Protein AF-A0A3N4HJ89-F1 (afdb_monomer_lite)

Radius of gyration: 19.26 Å; chains: 1; bounding box: 45×34×61 Å

Organism: NCBI:txid1160509

Foldseek 3Di:
DDDPVPDDLVVLLVVLLPDDALVVNAVSCVPDPSSVVSCDPVSCVVSLHDDPVLVVVLVVLAPDPVSVVLVLVVLLVLVCVLCVPVPPDDPCSCVVSCVSSVLSNCCPPDRVSVSVNVVSVVVSVPRPPPDVPPSVPPCVVVVVVPVVVVVVNVVVVVVVVVVVPD

Secondary structure (DSSP, 8-state):
---GGGS-HHHHHHHHHT--SHHHHHHHHHS-HHHHHH--HHHHHHTTPPPHHHHHHHHHHHH-HHHHHHHHHHHHHHHHHH-TTTTS-SSSHHHHHHHHHHHHHHTTSSHHHHHHHHHHHHHHHTS--SS-TTTHHHHTT-TTHHHHHHHHHHHHHHHHHHTT--

Structure (mmCIF, N/CA/C/O backbone):
data_AF-A0A3N4HJ89-F1
#
_entry.id   AF-A0A3N4HJ89-F1
#
loop_
_atom_site.group_PDB
_atom_site.id
_atom_site.type_symbol
_atom_site.label_atom_id
_atom_site.label_alt_id
_atom_site.label_comp_id
_atom_site.label_asym_id
_atom_site.label_entity_id
_atom_site.label_seq_id
_atom_site.pdbx_PDB_ins_code
_atom_site.Cartn_x
_atom_site.Cartn_y
_atom_site.Cartn_z
_atom_site.occupancy
_atom_site.B_iso_or_equiv
_atom_site.auth_seq_id
_atom_site.auth_comp_id
_atom_site.auth_asym_id
_atom_site.auth_atom_id
_atom_site.pdbx_PDB_model_num
ATOM 1 N N . MET A 1 1 ? -14.353 -5.146 32.373 1.00 63.94 1 MET A N 1
ATOM 2 C CA . MET A 1 1 ? -13.067 -4.557 31.949 1.00 63.94 1 MET A CA 1
ATOM 3 C C . MET A 1 1 ? -13.326 -3.941 30.585 1.00 63.94 1 MET A C 1
ATOM 5 O O . MET A 1 1 ? -13.822 -4.684 29.746 1.00 63.94 1 MET A O 1
ATOM 9 N N . PRO A 1 2 ? -13.126 -2.628 30.392 1.00 70.44 2 PRO A N 1
ATOM 10 C CA . PRO A 1 2 ? -13.495 -1.972 29.143 1.00 70.44 2 PRO A CA 1
ATOM 11 C C . PRO A 1 2 ? -12.682 -2.574 28.000 1.00 70.44 2 PRO A C 1
ATOM 13 O O . PRO A 1 2 ? -11.455 -2.672 28.081 1.00 70.44 2 PRO A O 1
ATOM 16 N N . THR A 1 3 ? -13.374 -3.037 26.966 1.00 80.12 3 THR A N 1
ATOM 17 C CA . THR A 1 3 ? -12.739 -3.612 25.778 1.00 80.12 3 THR A CA 1
ATOM 18 C C . THR A 1 3 ? -12.739 -2.593 24.648 1.00 80.12 3 THR A C 1
ATOM 20 O O . THR A 1 3 ? -13.607 -1.726 24.581 1.00 80.12 3 THR A O 1
ATOM 23 N N . PHE A 1 4 ? -11.797 -2.715 23.707 1.00 80.81 4 PHE A N 1
ATOM 24 C CA . PHE A 1 4 ? -11.779 -1.878 22.499 1.00 80.81 4 PHE A CA 1
ATOM 25 C C . PHE A 1 4 ? -13.113 -1.921 21.737 1.00 80.81 4 PHE A C 1
ATOM 27 O O . PHE A 1 4 ? -13.453 -0.946 21.076 1.00 80.81 4 PHE A O 1
ATOM 34 N N . ALA A 1 5 ? -13.883 -3.011 21.876 1.00 82.44 5 ALA A N 1
ATOM 35 C CA . ALA A 1 5 ? -15.213 -3.190 21.298 1.00 82.44 5 ALA A CA 1
ATOM 36 C C . ALA A 1 5 ? -16.204 -2.078 21.698 1.00 82.44 5 ALA A C 1
ATOM 38 O O . ALA A 1 5 ? -17.028 -1.680 20.877 1.00 82.44 5 ALA A O 1
ATOM 39 N N . GLU A 1 6 ? -16.080 -1.543 22.913 1.00 89.69 6 GLU A N 1
ATOM 40 C CA . GLU A 1 6 ? -16.993 -0.549 23.493 1.00 89.69 6 GLU A CA 1
ATOM 41 C C . GLU A 1 6 ? -16.657 0.894 23.086 1.00 89.69 6 GLU A C 1
ATOM 43 O O . GLU A 1 6 ? -17.424 1.810 23.380 1.00 89.69 6 GLU A O 1
ATOM 48 N N . LEU A 1 7 ? -15.530 1.120 22.397 1.00 93.50 7 LEU A N 1
ATOM 49 C CA . LEU A 1 7 ? -15.154 2.462 21.961 1.00 93.50 7 LEU A CA 1
ATOM 50 C C . LEU A 1 7 ? -16.115 2.989 20.881 1.00 93.50 7 LEU A C 1
ATOM 52 O O . LEU A 1 7 ? -16.337 2.287 19.881 1.00 93.50 7 LEU A O 1
ATOM 56 N N . PRO A 1 8 ? -16.605 4.238 21.024 1.00 95.19 8 PRO A N 1
ATOM 57 C CA . PRO A 1 8 ? -17.338 4.940 19.976 1.00 95.19 8 PRO A CA 1
ATOM 58 C C . PRO A 1 8 ? -16.550 5.015 18.665 1.00 95.19 8 PRO A C 1
ATOM 60 O O . PRO A 1 8 ? -15.314 4.948 18.650 1.00 95.19 8 PRO A O 1
ATOM 63 N N . PHE A 1 9 ? -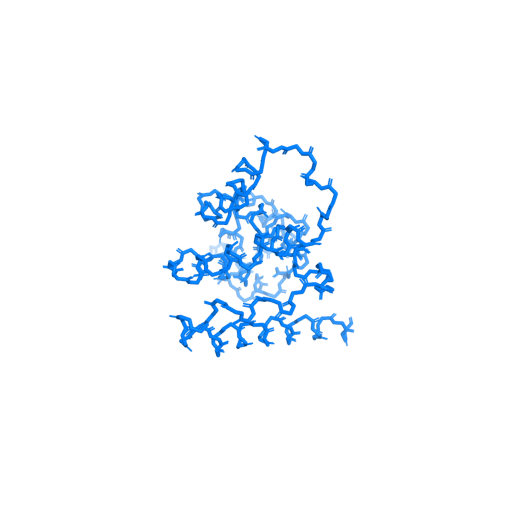17.260 5.164 17.547 1.00 95.25 9 PHE A N 1
ATOM 64 C CA . PHE A 1 9 ? -16.638 5.134 16.223 1.00 95.25 9 PHE A CA 1
ATOM 65 C C . PHE A 1 9 ? -15.653 6.293 16.018 1.00 95.25 9 PHE A C 1
ATOM 67 O O . PHE A 1 9 ? -14.611 6.104 15.394 1.00 95.25 9 PHE A O 1
ATOM 74 N N . GLU A 1 10 ? -15.936 7.461 16.591 1.00 96.75 10 GLU A N 1
ATOM 75 C CA . GLU A 1 10 ? -15.100 8.659 16.527 1.00 96.75 10 GLU A CA 1
ATOM 76 C C . GLU A 1 10 ? -13.738 8.405 17.169 1.00 96.75 10 GLU A C 1
ATOM 78 O O . GLU A 1 10 ? -12.705 8.667 16.559 1.00 96.75 10 GLU A O 1
ATOM 83 N N . MET A 1 11 ? -13.733 7.796 18.358 1.00 96.88 11 MET A N 1
ATOM 84 C CA . MET A 1 11 ? -12.502 7.464 19.079 1.00 96.88 11 MET A CA 1
ATOM 85 C C . MET A 1 11 ? -11.637 6.481 18.290 1.00 96.88 11 MET A C 1
ATOM 87 O O . MET A 1 11 ? -10.416 6.602 18.269 1.00 96.88 11 MET A O 1
ATOM 91 N N . ARG A 1 12 ? -12.251 5.517 17.598 1.00 96.19 12 ARG A N 1
ATOM 92 C CA . ARG A 1 12 ? -11.520 4.551 16.763 1.00 96.19 12 ARG A CA 1
ATOM 93 C C . ARG A 1 12 ? -10.889 5.207 15.540 1.00 96.19 12 ARG A C 1
ATOM 95 O O . ARG A 1 12 ? -9.770 4.851 15.177 1.00 96.19 12 ARG A O 1
ATOM 102 N N . ILE A 1 13 ? -11.594 6.149 14.912 1.00 96.94 13 ILE A N 1
ATOM 103 C CA . ILE A 1 13 ? -11.061 6.938 13.795 1.00 96.94 13 ILE A CA 1
ATOM 104 C C . ILE A 1 13 ? -9.893 7.803 14.275 1.00 96.94 13 ILE A C 1
ATOM 106 O O . ILE A 1 13 ? -8.875 7.871 13.591 1.00 96.94 13 ILE A O 1
ATOM 110 N N . GLU A 1 14 ? -10.002 8.398 15.462 1.00 97.88 14 GLU A N 1
ATOM 111 C CA . GLU A 1 14 ? -8.934 9.215 16.037 1.00 97.88 14 GLU A CA 1
ATOM 112 C C . GLU A 1 14 ? -7.689 8.377 16.365 1.00 97.88 14 GLU A C 1
ATOM 114 O O . GLU A 1 14 ? -6.572 8.762 16.030 1.00 97.88 14 GLU A O 1
ATOM 119 N N . ILE A 1 15 ? -7.873 7.171 16.916 1.00 97.31 15 ILE A N 1
ATOM 120 C CA . ILE A 1 15 ? -6.777 6.212 17.128 1.00 97.31 15 ILE A CA 1
ATOM 121 C C . ILE A 1 15 ? -6.136 5.819 15.791 1.00 97.31 15 ILE A C 1
ATOM 123 O O . ILE A 1 15 ? -4.913 5.807 15.681 1.00 97.31 15 ILE A O 1
ATOM 127 N N . PHE A 1 16 ? -6.941 5.536 14.760 1.00 97.94 16 PHE A N 1
ATOM 128 C CA . PHE A 1 16 ? -6.436 5.222 13.421 1.00 97.94 16 PHE A CA 1
ATOM 129 C C . PHE A 1 16 ? -5.595 6.365 12.834 1.00 97.94 16 PHE A C 1
ATOM 131 O O . PHE A 1 16 ? -4.552 6.113 12.233 1.00 97.94 16 PHE A O 1
ATOM 138 N N . ALA A 1 17 ? -6.018 7.616 13.026 1.00 97.81 17 ALA A N 1
ATOM 139 C CA . ALA A 1 17 ? -5.315 8.798 12.532 1.00 97.81 17 ALA A CA 1
ATOM 140 C C . ALA A 1 17 ? -3.936 9.006 13.184 1.00 97.81 17 ALA A C 1
ATOM 142 O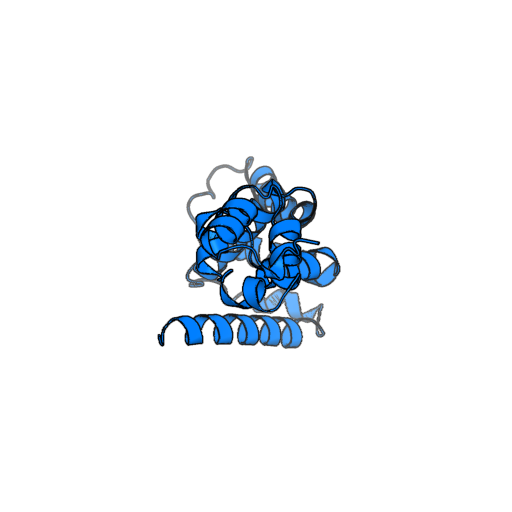 O . ALA A 1 17 ? -3.067 9.628 12.575 1.00 97.81 17 ALA A O 1
ATOM 143 N N . GLN A 1 18 ? -3.735 8.482 14.396 1.00 97.88 18 GLN A N 1
ATOM 144 C CA . GLN A 1 18 ? -2.483 8.586 15.151 1.00 97.88 18 GLN A CA 1
ATOM 145 C C . GLN A 1 18 ? -1.481 7.462 14.841 1.00 97.88 18 GLN A C 1
ATOM 147 O O . GLN A 1 18 ? -0.361 7.478 15.356 1.00 97.88 18 GLN A O 1
ATOM 152 N N . LEU A 1 19 ? -1.852 6.482 14.011 1.00 98.00 19 LEU A N 1
ATOM 153 C CA . LEU A 1 19 ? -0.944 5.408 13.610 1.00 98.00 19 LEU A CA 1
ATOM 154 C C . LEU A 1 19 ? 0.220 5.954 12.771 1.00 98.00 19 LEU A C 1
ATOM 156 O O . LEU A 1 19 ? 0.111 6.969 12.085 1.00 98.00 19 LEU A O 1
ATOM 160 N N . THR A 1 20 ? 1.364 5.273 12.818 1.00 96.81 20 THR A N 1
ATOM 161 C CA . THR A 1 20 ? 2.590 5.749 12.158 1.00 96.81 20 THR A CA 1
ATOM 162 C C . THR A 1 20 ? 2.847 5.055 10.825 1.00 96.81 20 THR A C 1
ATOM 164 O O . THR A 1 20 ? 3.373 5.680 9.901 1.00 96.81 20 THR A O 1
ATOM 167 N N . THR A 1 21 ? 2.459 3.784 10.696 1.00 97.81 21 THR A N 1
ATOM 168 C CA . THR A 1 21 ? 2.745 2.967 9.512 1.00 97.81 21 THR A CA 1
ATOM 169 C C . THR A 1 21 ? 1.485 2.423 8.850 1.00 97.81 21 THR A C 1
ATOM 171 O O . THR A 1 21 ? 0.446 2.215 9.484 1.00 97.81 21 THR A O 1
ATOM 174 N N . SER A 1 22 ? 1.587 2.153 7.547 1.00 97.94 22 SER A N 1
ATOM 175 C CA . SER A 1 22 ? 0.505 1.517 6.795 1.00 97.94 22 SER A CA 1
ATOM 176 C C . SER A 1 22 ? 0.236 0.082 7.269 1.00 97.94 22 SER A C 1
ATOM 178 O O . SER A 1 22 ? -0.906 -0.377 7.220 1.00 97.94 22 SER A O 1
ATOM 180 N N . GLU A 1 23 ? 1.257 -0.629 7.759 1.00 97.44 23 GLU A N 1
ATOM 181 C CA . GLU A 1 23 ? 1.093 -1.947 8.380 1.00 97.44 23 GLU A CA 1
ATOM 182 C C . GLU A 1 23 ? 0.241 -1.892 9.6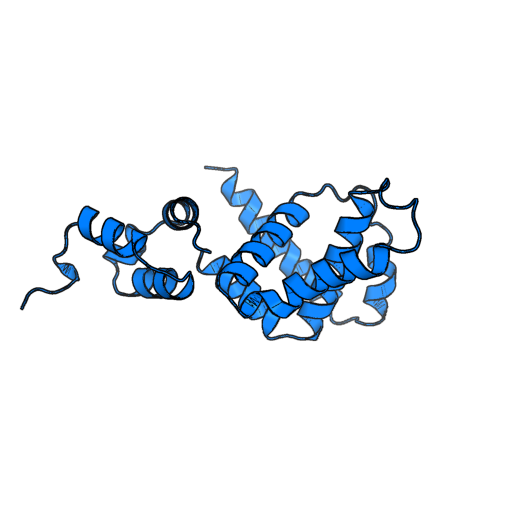45 1.00 97.44 23 GLU A C 1
ATOM 184 O O . GLU A 1 23 ? -0.687 -2.693 9.774 1.00 97.44 23 GLU A O 1
ATOM 189 N N . ASP A 1 24 ? 0.510 -0.939 10.540 1.00 98.00 24 ASP A N 1
ATOM 190 C CA . ASP A 1 24 ? -0.270 -0.769 11.768 1.00 98.00 24 ASP A CA 1
ATOM 191 C C . ASP A 1 24 ? -1.717 -0.415 11.429 1.00 98.00 24 ASP A C 1
ATOM 193 O O . ASP A 1 24 ? -2.647 -0.998 11.982 1.00 98.00 24 ASP A O 1
ATOM 197 N N . ALA A 1 25 ? -1.924 0.465 10.444 1.00 98.06 25 ALA A N 1
ATOM 198 C CA . ALA A 1 25 ? -3.246 0.795 9.922 1.00 98.06 25 ALA A CA 1
ATOM 199 C C . ALA A 1 25 ? -3.974 -0.443 9.364 1.00 98.06 25 ALA A C 1
ATOM 201 O O . ALA A 1 25 ? -5.174 -0.630 9.587 1.00 98.06 25 ALA A O 1
ATOM 202 N N . ALA A 1 26 ? -3.273 -1.321 8.643 1.00 97.88 26 ALA A N 1
ATOM 203 C CA . ALA A 1 26 ? -3.822 -2.576 8.134 1.00 97.88 26 ALA A CA 1
ATOM 204 C C . ALA A 1 26 ? -4.139 -3.585 9.248 1.00 97.88 26 ALA A C 1
ATOM 206 O O . ALA A 1 26 ? -5.179 -4.246 9.185 1.00 97.88 26 ALA A O 1
ATOM 207 N N . ALA A 1 27 ? -3.281 -3.694 10.262 1.00 97.56 27 ALA A N 1
ATOM 208 C CA . ALA A 1 27 ? -3.492 -4.556 11.420 1.00 97.56 27 ALA A CA 1
ATOM 209 C C . ALA A 1 27 ? -4.665 -4.059 12.277 1.00 97.56 27 ALA A C 1
ATOM 211 O O . ALA A 1 27 ? -5.559 -4.840 12.601 1.00 97.56 27 ALA A O 1
ATOM 212 N N . PHE A 1 28 ? -4.726 -2.754 12.550 1.00 96.81 28 PHE A N 1
ATOM 213 C CA . PHE A 1 28 ? -5.793 -2.124 13.326 1.00 96.81 28 PHE A CA 1
ATOM 214 C C . PHE A 1 28 ? -7.167 -2.343 12.685 1.00 96.81 28 PHE A C 1
ATOM 216 O O . PHE A 1 28 ? -8.128 -2.695 13.372 1.00 96.81 28 PHE A O 1
ATOM 223 N N . ARG A 1 29 ? -7.257 -2.254 11.352 1.00 96.56 29 ARG A N 1
ATOM 224 C CA . ARG A 1 29 ? -8.482 -2.590 10.613 1.00 96.56 29 ARG A CA 1
ATOM 225 C C . ARG A 1 29 ? -8.942 -4.037 10.809 1.00 96.56 29 ARG A C 1
ATOM 227 O O . ARG A 1 29 ? -10.139 -4.299 10.753 1.00 96.56 29 ARG A O 1
ATOM 234 N N . ARG A 1 30 ? -8.015 -4.978 11.000 1.00 96.25 30 ARG A N 1
ATOM 235 C CA . ARG A 1 30 ? -8.311 -6.413 11.168 1.00 96.25 30 ARG A CA 1
ATOM 236 C C . ARG A 1 30 ? -8.561 -6.816 12.621 1.00 96.25 30 ARG A C 1
ATOM 238 O O . ARG A 1 30 ? -8.886 -7.974 12.855 1.00 96.25 30 ARG A O 1
ATOM 245 N N . LEU A 1 31 ? -8.403 -5.894 13.569 1.00 94.75 31 LEU A N 1
ATOM 246 C CA . LEU A 1 31 ? -8.515 -6.178 14.998 1.00 94.75 31 LEU A CA 1
ATOM 247 C C . LEU A 1 31 ? -9.922 -6.658 15.377 1.00 94.75 31 LEU A C 1
ATOM 249 O O . LEU A 1 31 ? -10.058 -7.614 16.134 1.00 94.75 31 LEU A O 1
ATOM 253 N N . ASP A 1 32 ? -10.962 -6.035 14.818 1.00 94.62 32 ASP A N 1
ATOM 254 C CA . ASP A 1 32 ? -12.347 -6.459 15.011 1.00 94.62 32 ASP A CA 1
ATOM 255 C C . ASP A 1 32 ? -13.240 -6.128 13.798 1.00 94.62 32 ASP A C 1
ATOM 257 O O . ASP A 1 32 ? -12.843 -5.443 12.847 1.00 94.62 32 ASP A O 1
ATOM 261 N N . ARG A 1 33 ? -14.475 -6.646 13.823 1.00 94.62 33 ARG A N 1
ATOM 262 C CA . ARG A 1 33 ? -15.463 -6.454 12.751 1.00 94.62 33 ARG A CA 1
ATOM 263 C C . ARG A 1 33 ? -15.873 -4.987 12.585 1.00 94.62 33 ARG A C 1
ATOM 265 O O . ARG A 1 33 ? -16.124 -4.564 11.458 1.00 94.62 33 ARG A O 1
ATOM 272 N N . THR A 1 34 ? -15.943 -4.228 13.674 1.00 94.75 34 THR A N 1
ATOM 273 C CA . THR A 1 34 ? -16.350 -2.818 13.659 1.00 94.75 34 THR A CA 1
ATOM 274 C C . THR A 1 34 ? -15.293 -1.970 12.955 1.00 94.75 34 THR A C 1
ATOM 276 O O . THR A 1 34 ? -15.617 -1.247 12.015 1.00 94.75 34 THR A O 1
ATOM 279 N N . ASN A 1 35 ? -14.017 -2.132 13.315 1.00 95.75 35 ASN A N 1
ATOM 280 C CA . ASN A 1 35 ? -12.869 -1.518 12.649 1.00 95.75 35 ASN A CA 1
ATOM 281 C C . ASN A 1 35 ? -12.851 -1.854 11.157 1.00 95.75 35 ASN A C 1
ATOM 283 O O . ASN A 1 35 ? -12.645 -0.971 10.324 1.00 95.75 35 ASN A O 1
ATOM 287 N N . TYR A 1 36 ? -13.128 -3.110 10.799 1.00 95.88 36 TYR A N 1
ATOM 288 C CA . TYR A 1 36 ? -13.177 -3.517 9.398 1.00 95.88 36 TYR A CA 1
ATOM 289 C C . TYR A 1 36 ? -14.229 -2.748 8.584 1.00 95.88 36 TYR A C 1
ATOM 291 O O . TYR A 1 36 ? -13.986 -2.441 7.411 1.00 95.88 36 TYR A O 1
ATOM 299 N N . GLN A 1 37 ? -15.376 -2.444 9.202 1.00 95.69 37 GLN A N 1
ATOM 300 C CA . GLN A 1 37 ? -16.491 -1.721 8.587 1.00 95.69 37 GLN A CA 1
ATOM 301 C C . GLN A 1 37 ? -16.246 -0.209 8.507 1.00 95.69 37 GLN A C 1
ATOM 303 O O . GLN A 1 37 ? -16.518 0.384 7.464 1.00 95.69 37 GLN A O 1
ATOM 308 N N . ILE A 1 38 ? -15.722 0.414 9.569 1.00 96.62 38 ILE A N 1
ATOM 309 C CA . ILE A 1 38 ? -15.548 1.877 9.623 1.00 96.62 38 ILE A CA 1
ATOM 310 C C . ILE A 1 38 ? -14.280 2.355 8.897 1.00 96.62 38 ILE A C 1
ATOM 312 O O . ILE A 1 38 ? -14.264 3.448 8.328 1.00 96.62 38 ILE A O 1
ATOM 316 N N . ILE A 1 39 ? -13.214 1.546 8.869 1.00 97.44 39 ILE A N 1
ATOM 317 C CA . ILE A 1 39 ? -11.936 1.920 8.250 1.00 97.44 39 ILE A CA 1
ATOM 318 C C . ILE A 1 39 ? -11.975 1.567 6.763 1.00 97.44 39 ILE A C 1
ATOM 320 O O . ILE A 1 39 ? -11.602 0.476 6.326 1.00 97.44 39 ILE A O 1
ATOM 324 N N . THR A 1 40 ? -12.453 2.519 5.970 1.00 96.81 40 THR A N 1
ATOM 325 C CA . THR A 1 40 ? -12.602 2.393 4.514 1.00 96.81 40 THR A CA 1
ATOM 326 C C . THR A 1 40 ? -11.334 2.798 3.760 1.00 96.81 40 THR A C 1
ATOM 328 O O . THR A 1 40 ? -10.461 3.461 4.313 1.00 96.81 40 THR A O 1
ATOM 331 N N . GLU A 1 41 ? -11.230 2.444 2.472 1.00 95.69 41 GLU A N 1
ATOM 332 C CA . GLU A 1 41 ? -10.107 2.867 1.607 1.00 95.69 41 GLU A CA 1
ATOM 333 C C . GLU A 1 41 ? -9.954 4.403 1.573 1.00 95.69 41 GLU A C 1
ATOM 335 O O . GLU A 1 41 ? -8.836 4.902 1.659 1.00 95.69 41 GLU A O 1
ATOM 340 N N . ARG A 1 42 ? -11.065 5.156 1.599 1.00 96.44 42 ARG A N 1
ATOM 341 C CA . ARG A 1 42 ? -11.048 6.630 1.691 1.00 96.44 42 ARG A CA 1
ATOM 342 C C . ARG A 1 42 ? -10.363 7.139 2.961 1.00 96.44 42 ARG A C 1
ATOM 344 O O . ARG A 1 42 ? -9.733 8.191 2.940 1.00 96.44 42 ARG A O 1
ATOM 351 N N . LEU A 1 43 ? -10.486 6.409 4.072 1.00 97.00 43 LEU A N 1
ATOM 352 C CA . LEU A 1 43 ? -9.847 6.787 5.331 1.00 97.00 43 LEU A CA 1
ATOM 353 C C . LEU A 1 43 ? -8.332 6.544 5.280 1.00 97.00 43 LEU A C 1
ATOM 355 O O . LEU A 1 43 ? -7.576 7.391 5.746 1.00 97.00 43 LEU A O 1
ATOM 359 N N . TYR A 1 44 ? -7.877 5.454 4.647 1.00 97.69 44 TYR A N 1
ATOM 360 C CA . TYR A 1 44 ? -6.446 5.254 4.367 1.00 97.69 44 TYR A CA 1
ATOM 361 C C . TYR A 1 44 ? -5.879 6.425 3.564 1.00 97.69 44 TYR A C 1
ATOM 363 O O . TYR A 1 44 ? -4.889 7.026 3.974 1.00 97.69 44 TYR A O 1
ATOM 371 N N . GLU A 1 45 ? -6.547 6.790 2.466 1.00 94.62 45 GLU A N 1
ATOM 372 C CA . GLU A 1 45 ? -6.122 7.891 1.598 1.00 94.62 45 GLU A CA 1
ATOM 373 C C . GLU A 1 45 ? -6.064 9.226 2.343 1.00 94.62 45 GLU A C 1
ATOM 375 O O . GLU A 1 45 ? -5.063 9.935 2.243 1.00 94.62 45 GLU A O 1
ATOM 380 N N . LYS A 1 46 ? -7.093 9.536 3.144 1.00 96.75 46 LYS A N 1
ATOM 381 C CA . LYS A 1 46 ? -7.160 10.765 3.949 1.00 96.75 46 LYS A CA 1
ATOM 382 C C . LYS A 1 46 ? -5.954 10.923 4.880 1.00 96.75 46 LYS A C 1
ATOM 384 O O . LYS A 1 46 ? -5.469 12.037 5.053 1.00 96.75 46 LYS A O 1
ATOM 389 N N . HIS A 1 47 ? -5.474 9.828 5.465 1.00 96.62 47 HIS A N 1
ATOM 390 C CA . HIS A 1 47 ? -4.347 9.833 6.404 1.00 96.62 47 HIS A CA 1
ATOM 391 C C . HIS A 1 47 ? -3.007 9.450 5.748 1.00 96.62 47 HIS A C 1
ATOM 393 O O . HIS A 1 47 ? -1.986 9.323 6.422 1.00 96.62 47 HIS A O 1
ATOM 399 N N . GLY A 1 48 ? -2.979 9.306 4.419 1.00 94.00 48 GLY A N 1
ATOM 400 C CA . GLY A 1 48 ? -1.767 9.010 3.658 1.00 94.00 48 GLY A CA 1
ATOM 401 C C . GLY A 1 48 ? -1.223 7.593 3.852 1.00 94.00 48 GLY A C 1
ATOM 402 O O . GLY A 1 48 ? -0.062 7.350 3.522 1.00 94.00 48 GLY A O 1
ATOM 403 N N . PHE A 1 49 ? -2.029 6.667 4.372 1.00 97.81 49 PHE A N 1
ATOM 404 C CA . PHE A 1 49 ? -1.669 5.257 4.480 1.00 97.81 49 PHE A CA 1
ATOM 405 C C . PHE A 1 49 ? -1.927 4.519 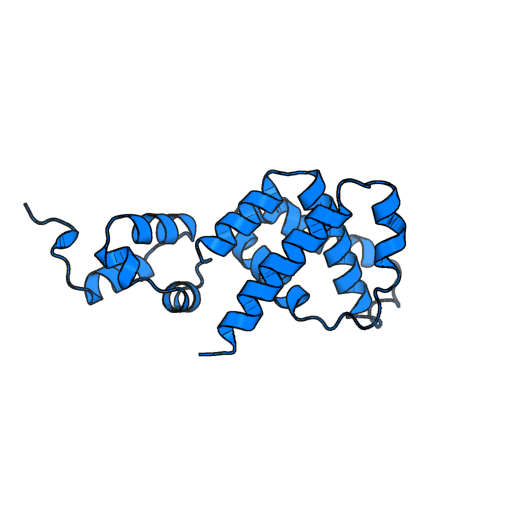3.165 1.00 97.81 49 PHE A C 1
ATOM 407 O O . PHE A 1 49 ? -2.833 4.848 2.399 1.00 97.81 49 PHE A O 1
ATOM 414 N N . LEU A 1 50 ? -1.153 3.465 2.931 1.00 96.62 50 LEU A N 1
ATOM 415 C CA . LEU A 1 50 ? -1.403 2.499 1.875 1.00 96.62 50 LEU A CA 1
ATOM 416 C C . LEU A 1 50 ? -2.493 1.526 2.301 1.00 96.62 50 LEU A C 1
ATOM 418 O O . LEU A 1 50 ? -2.501 1.014 3.422 1.00 96.62 50 LEU A O 1
ATOM 422 N N . THR A 1 51 ? -3.401 1.231 1.379 1.00 96.81 51 THR A N 1
ATOM 423 C CA . THR A 1 51 ? -4.446 0.239 1.621 1.00 96.81 51 THR A CA 1
ATOM 424 C C . THR A 1 51 ? -3.844 -1.170 1.740 1.00 96.81 51 THR A C 1
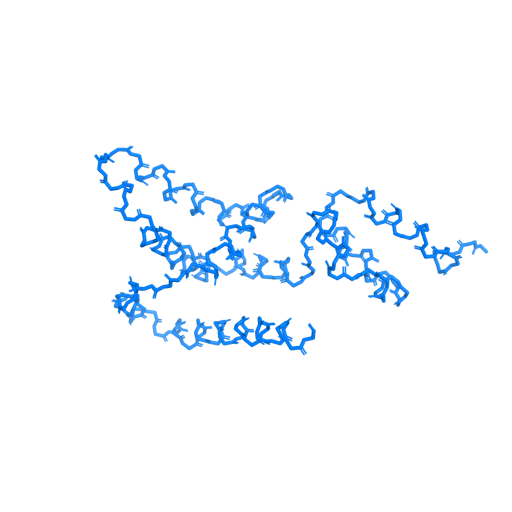ATOM 426 O O . THR A 1 51 ? -2.774 -1.444 1.187 1.00 96.81 51 THR A O 1
ATOM 429 N N . PRO A 1 52 ? -4.542 -2.130 2.380 1.00 95.81 52 PRO A N 1
ATOM 430 C CA . PRO A 1 52 ? -4.053 -3.505 2.480 1.00 95.81 52 PRO A CA 1
ATOM 431 C C . PRO A 1 52 ? -3.714 -4.153 1.128 1.00 95.81 52 PRO A C 1
ATOM 433 O O . PRO A 1 52 ? -2.771 -4.932 1.048 1.00 95.81 52 PRO A O 1
ATOM 436 N N . LYS A 1 53 ? -4.449 -3.808 0.061 1.00 94.75 53 LYS A N 1
ATOM 437 C CA . LYS A 1 53 ? -4.190 -4.306 -1.301 1.00 94.75 53 LYS A CA 1
ATOM 438 C C . LYS A 1 53 ? -2.873 -3.777 -1.867 1.00 94.75 53 LYS A C 1
ATOM 440 O O . LYS A 1 53 ? -2.158 -4.499 -2.550 1.00 94.75 53 LYS A O 1
ATOM 445 N N . GLU A 1 54 ? -2.552 -2.521 -1.587 1.00 94.44 54 GLU A N 1
ATOM 446 C CA . GLU A 1 54 ? -1.317 -1.888 -2.055 1.00 94.44 54 GLU A CA 1
ATOM 447 C C . GLU A 1 54 ? -0.098 -2.409 -1.306 1.00 94.44 54 GLU A C 1
ATOM 449 O O . GLU A 1 54 ? 0.941 -2.648 -1.918 1.00 94.44 54 GLU A O 1
ATOM 454 N N . LEU A 1 55 ? -0.243 -2.660 -0.002 1.00 94.94 55 LEU A N 1
ATOM 455 C CA . LEU A 1 55 ? 0.777 -3.354 0.778 1.00 94.94 55 LEU A CA 1
ATOM 456 C C . LEU A 1 55 ? 1.048 -4.753 0.217 1.00 94.94 55 LEU A C 1
ATOM 458 O O . LEU A 1 55 ? 2.208 -5.117 0.030 1.00 94.94 55 LEU A O 1
ATOM 462 N N . ASP A 1 56 ? 0.002 -5.511 -0.118 1.00 93.31 56 ASP A N 1
ATOM 463 C CA . ASP A 1 56 ? 0.150 -6.834 -0.735 1.00 93.31 56 ASP A CA 1
ATOM 464 C C . ASP A 1 56 ? 0.803 -6.764 -2.122 1.00 93.31 56 ASP A C 1
ATOM 466 O O . ASP A 1 56 ? 1.660 -7.592 -2.449 1.00 93.31 56 ASP A O 1
ATOM 470 N N . LEU A 1 57 ? 0.457 -5.755 -2.927 1.00 89.62 57 LEU A N 1
ATOM 471 C CA . LEU A 1 57 ? 1.093 -5.513 -4.221 1.00 89.62 57 LEU A CA 1
ATOM 472 C C . LEU A 1 57 ? 2.597 -5.270 -4.046 1.00 89.62 57 LEU A C 1
ATOM 474 O O . LEU A 1 57 ? 3.409 -5.972 -4.651 1.00 89.62 57 LEU A O 1
ATOM 478 N N . LEU A 1 58 ? 2.983 -4.327 -3.183 1.00 90.69 58 LEU A N 1
ATOM 479 C CA . LEU A 1 58 ? 4.389 -4.034 -2.911 1.00 90.69 58 LEU A CA 1
ATOM 480 C C . LEU A 1 58 ? 5.130 -5.239 -2.316 1.00 90.69 58 LEU A C 1
ATOM 482 O O . LEU A 1 58 ? 6.275 -5.514 -2.690 1.00 90.69 58 LEU A O 1
ATOM 486 N N . ALA A 1 59 ? 4.492 -5.996 -1.422 1.00 90.31 59 ALA A N 1
ATOM 487 C CA . ALA A 1 59 ? 5.062 -7.215 -0.862 1.00 90.31 59 ALA A CA 1
ATOM 488 C C . ALA A 1 59 ? 5.324 -8.258 -1.958 1.00 90.31 59 ALA A C 1
ATOM 490 O O . ALA A 1 59 ? 6.405 -8.850 -2.004 1.00 90.31 59 ALA A O 1
ATOM 491 N N . THR A 1 60 ? 4.379 -8.435 -2.882 1.00 87.62 60 THR A N 1
ATOM 492 C CA . THR A 1 60 ? 4.504 -9.352 -4.024 1.00 87.62 60 THR A CA 1
ATOM 493 C C . THR A 1 60 ? 5.652 -8.937 -4.945 1.00 87.62 60 THR A C 1
ATOM 495 O O . THR A 1 60 ? 6.502 -9.765 -5.285 1.00 87.62 60 THR A O 1
ATOM 498 N N . LEU A 1 61 ? 5.743 -7.643 -5.269 1.00 84.56 61 LEU A N 1
ATOM 499 C CA . LEU A 1 61 ? 6.850 -7.077 -6.045 1.00 84.56 61 LEU A CA 1
ATOM 500 C C . LEU A 1 61 ? 8.199 -7.238 -5.332 1.00 84.56 61 LEU A C 1
ATOM 502 O O . LEU A 1 61 ? 9.220 -7.468 -5.973 1.00 84.56 61 LEU A O 1
ATOM 506 N N . GLY A 1 62 ? 8.233 -7.132 -4.005 1.00 83.19 62 GLY A N 1
ATOM 507 C CA . GLY A 1 62 ? 9.460 -7.269 -3.225 1.00 83.19 62 GLY A CA 1
ATOM 508 C C . GLY A 1 62 ? 9.973 -8.705 -3.119 1.00 83.19 62 GLY A C 1
ATOM 509 O O . GLY A 1 62 ? 11.188 -8.915 -3.183 1.00 83.19 62 GLY A O 1
ATOM 510 N N . ARG A 1 63 ? 9.064 -9.678 -2.956 1.00 85.38 63 ARG A N 1
ATOM 511 C CA . ARG A 1 63 ? 9.387 -11.097 -2.720 1.00 85.38 63 ARG A CA 1
ATOM 512 C C . ARG A 1 63 ? 9.929 -11.794 -3.964 1.00 85.38 63 ARG A C 1
ATOM 514 O O . ARG A 1 63 ? 10.879 -12.565 -3.863 1.00 85.38 63 ARG A O 1
ATOM 521 N N . ASN A 1 64 ? 9.361 -11.524 -5.139 1.00 85.06 64 ASN A N 1
ATOM 522 C CA . ASN A 1 64 ? 9.755 -12.210 -6.366 1.00 85.06 64 ASN A CA 1
ATOM 523 C C . ASN A 1 64 ? 10.733 -11.356 -7.189 1.00 85.06 64 ASN A C 1
ATOM 525 O O . ASN A 1 64 ? 10.354 -10.357 -7.797 1.00 85.06 64 ASN A O 1
ATOM 529 N N . LYS A 1 65 ? 12.005 -11.779 -7.241 1.00 83.38 65 LYS A N 1
ATOM 530 C CA . LYS A 1 65 ? 13.071 -11.075 -7.977 1.00 83.38 65 LYS A CA 1
ATOM 531 C C . LYS A 1 65 ? 12.745 -10.899 -9.464 1.00 83.38 65 LYS A C 1
ATOM 533 O O . LYS A 1 65 ? 13.047 -9.837 -10.000 1.00 83.38 65 LYS A O 1
ATOM 538 N N . VAL A 1 66 ? 12.159 -11.912 -10.106 1.00 80.81 66 VAL A N 1
ATOM 539 C CA . VAL A 1 66 ? 11.815 -11.879 -11.537 1.00 80.81 66 VAL A CA 1
ATOM 540 C C . VAL A 1 66 ? 10.707 -10.863 -11.778 1.00 80.81 66 VAL A C 1
ATOM 542 O O . VAL A 1 66 ? 10.880 -9.967 -12.597 1.00 80.81 66 VAL A O 1
ATOM 545 N N . ILE A 1 67 ? 9.620 -10.934 -11.001 1.00 77.50 67 ILE A N 1
ATOM 546 C CA . ILE A 1 67 ? 8.516 -9.966 -11.089 1.00 77.50 67 ILE A CA 1
ATOM 547 C C . ILE A 1 67 ? 9.039 -8.554 -10.842 1.00 77.50 67 ILE A C 1
ATOM 549 O O . ILE A 1 67 ? 8.711 -7.645 -11.597 1.00 77.50 67 ILE A O 1
ATOM 553 N N . ARG A 1 68 ? 9.884 -8.358 -9.825 1.00 82.88 68 ARG A N 1
ATOM 554 C CA . ARG A 1 68 ? 10.478 -7.054 -9.519 1.00 82.88 68 ARG A CA 1
ATOM 555 C C . ARG A 1 68 ? 11.260 -6.479 -10.690 1.00 82.88 68 ARG A C 1
ATOM 557 O O . ARG A 1 68 ? 11.143 -5.287 -10.967 1.00 82.88 68 ARG A O 1
ATOM 564 N N . GLU A 1 69 ? 12.076 -7.306 -11.336 1.00 80.00 69 GLU A N 1
ATOM 565 C CA . GLU A 1 69 ? 12.913 -6.889 -12.457 1.00 80.00 69 GLU A CA 1
ATOM 566 C C . GLU A 1 69 ? 12.057 -6.570 -13.685 1.00 80.00 69 GLU A C 1
ATOM 568 O O . GLU A 1 69 ? 12.196 -5.486 -14.244 1.00 80.00 69 GLU A O 1
ATOM 573 N N . LEU A 1 70 ? 11.103 -7.442 -14.028 1.00 78.44 70 LEU A N 1
ATOM 574 C CA . LEU A 1 70 ? 10.146 -7.215 -15.115 1.00 78.44 70 LEU A CA 1
ATOM 575 C C . LEU A 1 70 ? 9.346 -5.930 -14.892 1.00 78.44 70 LEU A C 1
ATOM 577 O O . LEU A 1 70 ? 9.310 -5.063 -15.758 1.00 78.44 70 LEU A O 1
ATOM 581 N N . THR A 1 71 ? 8.781 -5.773 -13.696 1.00 77.94 71 THR A N 1
ATOM 582 C CA . THR A 1 71 ? 8.036 -4.578 -13.283 1.00 77.94 71 THR A CA 1
ATOM 583 C C . THR A 1 71 ? 8.912 -3.339 -13.435 1.00 77.94 71 THR A C 1
ATOM 585 O O . THR A 1 71 ? 8.526 -2.378 -14.091 1.00 77.94 71 THR A O 1
ATOM 588 N N . SER A 1 72 ? 10.137 -3.376 -12.906 1.00 81.00 72 SER A N 1
ATOM 589 C CA . SER A 1 72 ? 11.073 -2.254 -13.008 1.00 81.00 72 SER A CA 1
ATOM 590 C C . SER A 1 72 ? 11.417 -1.907 -14.457 1.00 81.00 72 SER A C 1
ATOM 592 O O . SER A 1 72 ? 11.515 -0.728 -14.782 1.00 81.00 72 SER A O 1
ATOM 594 N N . GLN A 1 73 ? 11.586 -2.900 -15.330 1.00 78.50 73 GLN A N 1
ATOM 595 C CA . GLN A 1 73 ? 11.892 -2.688 -16.745 1.00 78.50 73 GLN A CA 1
ATOM 596 C C . GLN A 1 73 ? 10.705 -2.108 -17.514 1.00 78.50 73 GLN A C 1
ATOM 598 O O . GLN A 1 73 ? 10.875 -1.095 -18.192 1.00 78.50 73 GLN A O 1
ATOM 603 N N . VAL A 1 74 ? 9.515 -2.703 -17.375 1.00 78.44 74 VAL A N 1
ATOM 604 C CA . VAL A 1 74 ? 8.277 -2.230 -18.016 1.00 78.44 74 VAL A CA 1
ATOM 605 C C . VAL A 1 74 ? 8.023 -0.781 -17.628 1.00 78.44 74 VAL A C 1
ATOM 607 O O . VAL A 1 74 ? 7.929 0.093 -18.486 1.00 78.44 74 VAL A O 1
ATOM 610 N N . PHE A 1 75 ? 8.023 -0.500 -16.329 1.00 75.31 75 PHE A N 1
ATOM 611 C CA . PHE A 1 75 ? 7.739 0.832 -15.830 1.00 75.31 75 PHE A CA 1
ATOM 612 C C . PHE A 1 75 ? 8.844 1.847 -16.193 1.00 75.31 75 PHE A C 1
ATOM 614 O O . PHE A 1 75 ? 8.528 2.994 -16.502 1.00 75.31 75 PHE A O 1
ATOM 621 N N . SER A 1 76 ? 10.122 1.444 -16.245 1.00 75.81 76 SER A N 1
ATOM 622 C CA . SER A 1 76 ? 11.218 2.307 -16.731 1.00 75.81 76 SER A CA 1
ATOM 623 C C . SER A 1 76 ? 11.034 2.694 -18.199 1.00 75.81 76 SER A C 1
ATOM 625 O O . SER A 1 76 ? 11.235 3.852 -18.562 1.00 75.81 76 SER A O 1
ATOM 627 N N . ARG A 1 77 ? 10.597 1.753 -19.044 1.00 74.12 77 ARG A N 1
ATOM 628 C CA . ARG A 1 77 ? 10.285 2.036 -20.452 1.00 74.12 77 ARG A CA 1
ATOM 629 C C . ARG A 1 77 ? 9.073 2.948 -20.594 1.00 74.12 77 ARG A C 1
ATOM 631 O O . ARG A 1 77 ? 9.159 3.922 -21.333 1.00 74.12 77 ARG A O 1
ATOM 638 N N . MET A 1 78 ? 7.999 2.694 -19.842 1.00 72.44 78 MET A N 1
ATOM 639 C CA . MET A 1 78 ? 6.824 3.575 -19.812 1.00 72.44 78 MET A CA 1
ATOM 640 C C . MET A 1 78 ? 7.204 5.003 -19.416 1.00 72.44 78 MET A C 1
ATOM 642 O O . MET A 1 78 ? 6.765 5.960 -20.049 1.00 72.44 78 MET A O 1
ATOM 646 N N . TYR A 1 79 ? 8.064 5.155 -18.406 1.00 72.31 79 TYR A N 1
ATOM 647 C CA . TYR A 1 79 ? 8.568 6.459 -17.990 1.00 72.31 79 TYR A CA 1
ATOM 648 C C . TYR A 1 79 ? 9.312 7.169 -19.131 1.00 72.31 79 TYR A C 1
ATOM 650 O O . TYR A 1 79 ? 9.009 8.320 -19.429 1.00 72.31 79 TYR A O 1
ATOM 658 N N . ILE A 1 80 ? 10.241 6.487 -19.808 1.00 72.88 80 ILE A N 1
ATOM 659 C CA . ILE A 1 80 ? 10.987 7.058 -20.944 1.00 72.88 80 ILE A CA 1
ATOM 660 C C . ILE A 1 80 ? 10.035 7.463 -22.079 1.00 72.88 80 ILE A C 1
ATOM 662 O O . ILE A 1 80 ? 10.124 8.584 -22.574 1.00 72.88 80 ILE A O 1
ATOM 666 N N . ALA A 1 81 ? 9.094 6.588 -22.442 1.00 71.25 81 ALA A N 1
ATOM 667 C CA . ALA A 1 81 ? 8.132 6.828 -23.516 1.00 71.25 81 ALA A CA 1
ATOM 668 C C . ALA A 1 81 ? 7.188 8.008 -23.224 1.00 71.25 81 ALA A C 1
ATOM 670 O O . ALA A 1 81 ? 6.816 8.740 -24.135 1.00 71.25 81 ALA A O 1
ATOM 671 N N . THR A 1 82 ? 6.828 8.222 -21.954 1.00 68.50 82 THR A N 1
ATOM 672 C CA . THR A 1 82 ? 5.941 9.325 -21.542 1.00 68.50 82 THR A CA 1
ATOM 673 C C . THR A 1 82 ? 6.654 10.686 -21.555 1.00 68.50 82 THR A C 1
ATOM 675 O O . THR A 1 82 ? 6.000 11.721 -21.655 1.00 68.50 82 THR A O 1
ATOM 678 N N . PHE A 1 83 ? 7.991 10.717 -21.493 1.00 67.44 83 PHE A N 1
ATOM 679 C CA . PHE A 1 83 ? 8.783 11.953 -21.447 1.00 67.44 83 PHE A CA 1
ATOM 680 C C . PHE A 1 83 ? 9.826 12.049 -22.582 1.00 67.44 83 PHE A C 1
ATOM 682 O O . PHE A 1 83 ? 11.029 12.137 -22.301 1.00 67.44 83 PHE A O 1
ATOM 689 N N . PRO A 1 84 ? 9.403 12.121 -23.862 1.00 59.66 84 PRO A N 1
ATOM 690 C CA . PRO A 1 84 ? 10.311 12.103 -25.016 1.00 59.66 84 PRO A CA 1
ATOM 691 C C . PRO A 1 84 ? 11.228 13.342 -25.156 1.00 59.66 84 PRO A C 1
ATOM 693 O O . PRO A 1 84 ? 12.100 13.370 -26.015 1.00 59.66 84 PRO A O 1
ATOM 696 N N . GLY A 1 85 ? 11.111 14.356 -24.290 1.00 56.09 85 GLY A N 1
ATOM 697 C CA . GLY A 1 85 ? 11.970 15.554 -24.284 1.00 56.09 85 GLY A CA 1
ATOM 698 C C . GLY A 1 85 ? 13.155 15.520 -23.309 1.00 56.09 85 GLY A C 1
ATOM 699 O O . GLY A 1 85 ? 13.984 16.426 -23.315 1.00 56.09 85 GLY A O 1
ATOM 700 N N . HIS A 1 86 ? 13.283 14.488 -22.468 1.00 51.19 86 HIS A N 1
ATOM 701 C CA . HIS A 1 86 ? 14.410 14.363 -21.528 1.00 51.19 86 HIS A CA 1
ATOM 702 C C . HIS A 1 86 ? 15.685 13.775 -22.166 1.00 51.19 86 HIS A C 1
ATOM 704 O O . HIS A 1 86 ? 16.635 13.410 -21.470 1.00 51.19 86 HIS A O 1
ATOM 710 N N . GLU A 1 87 ? 15.705 13.686 -23.494 1.00 46.41 87 GLU A N 1
ATOM 711 C CA . GLU A 1 87 ? 16.699 12.960 -24.269 1.00 46.41 87 GLU A CA 1
ATOM 712 C C . GLU A 1 87 ? 17.986 13.745 -24.606 1.00 46.41 87 GLU A C 1
ATOM 714 O O . GLU A 1 87 ? 18.982 13.124 -24.979 1.00 46.41 87 GLU A O 1
ATOM 719 N N . MET A 1 88 ? 18.032 15.066 -24.433 1.00 41.06 88 MET A N 1
ATOM 720 C CA . MET A 1 88 ? 19.092 15.909 -25.020 1.00 41.06 88 MET A CA 1
ATOM 721 C C . MET A 1 88 ? 20.338 16.175 -24.156 1.00 41.06 88 MET A C 1
ATOM 723 O O . MET A 1 88 ? 21.151 17.012 -24.523 1.00 41.06 88 MET A O 1
ATOM 727 N N . ASP A 1 89 ? 20.566 15.439 -23.065 1.00 41.81 89 ASP A N 1
ATOM 728 C CA . ASP A 1 89 ? 21.858 15.512 -22.370 1.00 41.81 89 ASP A CA 1
ATOM 729 C C . ASP A 1 89 ? 22.303 14.117 -21.915 1.00 41.81 89 ASP A C 1
ATOM 731 O O . ASP A 1 89 ? 21.607 13.423 -21.171 1.00 41.81 89 ASP A O 1
ATOM 735 N N . ARG A 1 90 ? 23.429 13.624 -22.434 1.00 43.03 90 ARG A N 1
ATOM 736 C CA . ARG A 1 90 ? 23.824 12.204 -22.341 1.00 43.03 90 ARG A CA 1
ATOM 737 C C . ARG A 1 90 ? 24.494 11.806 -21.012 1.00 43.03 90 ARG A C 1
ATOM 739 O O . ARG A 1 90 ? 25.077 10.731 -20.936 1.00 43.03 90 ARG A O 1
ATOM 746 N N . SER A 1 91 ? 24.359 12.582 -19.930 1.00 48.88 91 SER A N 1
ATOM 747 C CA . SER A 1 91 ? 24.914 12.230 -18.600 1.00 48.88 91 SER A CA 1
ATOM 748 C C . SER A 1 91 ? 24.005 12.321 -17.342 1.00 48.88 91 SER A C 1
ATOM 750 O O . SER A 1 91 ? 24.506 12.088 -16.243 1.00 48.88 91 SER A O 1
ATOM 752 N N . PRO A 1 92 ? 22.667 12.512 -17.418 1.00 48.41 92 PRO A N 1
ATOM 753 C CA . PRO A 1 92 ? 21.744 12.267 -16.287 1.00 48.41 92 PRO A CA 1
ATOM 754 C C . PRO A 1 92 ? 20.903 10.975 -16.392 1.00 48.41 92 PRO A C 1
ATOM 756 O O . PRO A 1 92 ? 20.230 10.602 -15.425 1.00 48.41 92 PRO A O 1
ATOM 759 N N . ARG A 1 93 ? 20.917 10.275 -17.539 1.00 44.19 93 ARG A N 1
ATOM 760 C CA . ARG A 1 93 ? 20.029 9.123 -17.831 1.00 44.19 93 ARG A CA 1
ATOM 761 C C . ARG A 1 93 ? 20.220 7.941 -16.865 1.00 44.19 93 ARG A C 1
ATOM 763 O O . ARG A 1 93 ? 19.246 7.458 -16.289 1.00 44.19 93 ARG A O 1
ATOM 770 N N . LEU A 1 94 ? 21.469 7.572 -16.565 1.00 48.34 94 LEU A N 1
ATOM 771 C CA . LEU A 1 94 ? 21.802 6.543 -15.564 1.00 48.34 94 LEU A CA 1
ATOM 772 C C . LEU A 1 94 ? 21.366 6.929 -14.139 1.00 48.34 94 LEU A C 1
ATOM 774 O O . LEU A 1 94 ? 21.035 6.057 -13.336 1.00 48.34 94 LEU A O 1
ATOM 778 N N . ARG A 1 95 ? 21.305 8.227 -13.803 1.00 50.19 95 ARG A N 1
ATOM 779 C CA . ARG A 1 95 ? 20.852 8.703 -12.482 1.00 50.19 95 ARG A CA 1
ATOM 780 C C . ARG A 1 95 ? 19.330 8.622 -12.313 1.00 50.19 95 ARG A C 1
ATOM 782 O O . ARG A 1 95 ? 18.863 8.350 -11.210 1.00 50.19 95 ARG A O 1
ATOM 789 N N . LYS A 1 96 ? 18.538 8.808 -13.374 1.00 51.75 96 LYS A N 1
ATOM 790 C CA . LYS A 1 96 ? 17.063 8.752 -13.293 1.00 51.75 96 LYS A CA 1
ATOM 791 C C . LYS A 1 96 ? 16.503 7.333 -13.411 1.00 51.75 96 LYS A C 1
ATOM 793 O O . LYS A 1 96 ? 15.673 6.964 -12.581 1.00 51.75 96 LYS A O 1
ATOM 798 N N . GLU A 1 97 ? 17.025 6.503 -14.321 1.00 50.47 97 GLU A N 1
ATOM 799 C CA . GLU A 1 97 ? 16.707 5.063 -14.330 1.00 50.47 97 GLU A CA 1
ATOM 800 C C . GLU A 1 97 ? 17.120 4.404 -13.011 1.00 50.47 97 GLU A C 1
ATOM 802 O O . GLU A 1 97 ? 16.353 3.629 -12.433 1.00 50.47 97 GLU A O 1
ATOM 807 N N . SER A 1 98 ? 18.298 4.761 -12.478 1.00 58.53 98 SER A N 1
ATOM 808 C CA . SER A 1 98 ? 18.685 4.284 -11.152 1.00 58.53 98 SER A CA 1
ATOM 809 C C . SER A 1 98 ? 17.754 4.810 -10.074 1.00 58.53 98 SER A C 1
ATOM 811 O O . SER A 1 98 ? 17.454 4.041 -9.178 1.00 58.53 98 SER A O 1
ATOM 813 N N . THR A 1 99 ? 17.217 6.034 -10.158 1.00 70.31 99 THR A N 1
ATOM 814 C CA . THR A 1 99 ? 16.246 6.542 -9.171 1.00 70.31 99 THR A CA 1
ATOM 815 C C . THR A 1 99 ? 14.961 5.719 -9.175 1.00 70.31 99 THR A C 1
ATOM 817 O O . THR A 1 99 ? 14.501 5.318 -8.112 1.00 70.31 99 THR A O 1
ATOM 820 N N . MET A 1 100 ? 14.410 5.400 -10.344 1.00 72.06 100 MET A N 1
ATOM 821 C CA . MET A 1 100 ? 13.160 4.651 -10.449 1.00 72.06 100 MET A CA 1
ATOM 822 C C . MET A 1 100 ? 13.310 3.183 -10.038 1.00 72.06 100 MET A C 1
ATOM 824 O O . MET A 1 100 ? 12.580 2.699 -9.169 1.00 72.06 100 MET A O 1
ATOM 828 N N . ARG A 1 101 ? 14.306 2.484 -10.602 1.00 74.56 101 ARG A N 1
ATOM 829 C CA . ARG A 1 101 ? 14.608 1.099 -10.213 1.00 74.56 101 ARG A CA 1
ATOM 830 C C . ARG A 1 101 ? 14.971 1.023 -8.736 1.00 74.56 101 ARG A C 1
ATOM 832 O O . ARG A 1 101 ? 14.571 0.085 -8.058 1.00 74.56 101 ARG A O 1
ATOM 839 N N . ARG A 1 102 ? 15.678 2.025 -8.201 1.00 80.62 102 ARG A N 1
ATOM 840 C CA . ARG A 1 102 ? 15.971 2.137 -6.766 1.00 80.62 102 ARG A CA 1
ATOM 841 C C . ARG A 1 102 ? 14.706 2.335 -5.943 1.00 80.62 102 ARG A C 1
ATOM 843 O O . ARG A 1 102 ? 14.610 1.689 -4.910 1.00 80.62 102 ARG A O 1
ATOM 850 N N . VAL A 1 103 ? 13.762 3.176 -6.372 1.00 83.06 103 VAL A N 1
ATOM 851 C CA . VAL A 1 103 ? 12.479 3.377 -5.677 1.00 83.06 103 VAL A CA 1
ATOM 852 C C . VAL A 1 103 ? 11.697 2.067 -5.613 1.00 83.06 103 VAL A C 1
ATOM 854 O O . VAL A 1 103 ? 11.304 1.666 -4.527 1.00 83.06 103 VAL A O 1
ATOM 857 N N . LEU A 1 104 ? 11.556 1.336 -6.723 1.00 80.31 104 LEU A N 1
ATOM 858 C CA . LEU A 1 104 ? 10.844 0.051 -6.722 1.00 80.31 104 LEU A CA 1
ATOM 859 C C . LEU A 1 104 ? 11.606 -1.045 -5.958 1.00 80.31 104 LEU A C 1
ATOM 861 O O . LEU A 1 104 ? 11.007 -1.836 -5.233 1.00 80.31 104 LEU A O 1
ATOM 865 N N . ARG A 1 105 ? 12.942 -1.076 -6.048 1.00 82.38 105 ARG A N 1
ATOM 866 C CA . ARG A 1 105 ? 13.780 -2.058 -5.338 1.00 82.38 105 ARG A CA 1
ATOM 867 C C . ARG A 1 105 ? 13.825 -1.823 -3.831 1.00 82.38 105 ARG A C 1
ATOM 869 O O . ARG A 1 105 ? 13.912 -2.785 -3.073 1.00 82.38 105 ARG A O 1
ATOM 876 N N . ASN A 1 106 ? 13.782 -0.563 -3.407 1.00 84.75 106 ASN A N 1
ATOM 877 C CA . ASN A 1 106 ? 13.754 -0.168 -2.002 1.00 84.75 106 ASN A CA 1
ATOM 878 C C . ASN A 1 106 ? 12.335 0.054 -1.474 1.00 84.75 106 ASN A C 1
ATOM 880 O O . ASN A 1 106 ? 12.199 0.361 -0.296 1.00 84.75 106 ASN A O 1
ATOM 884 N N . GLY A 1 107 ? 11.303 -0.134 -2.302 1.00 84.31 107 GLY A N 1
ATOM 885 C CA . GLY A 1 107 ? 9.922 0.225 -1.988 1.00 84.31 107 GLY A CA 1
ATOM 886 C C . GLY A 1 107 ? 9.382 -0.395 -0.703 1.00 84.31 107 GLY A C 1
ATOM 887 O O . GLY A 1 107 ? 8.460 0.153 -0.138 1.00 84.31 107 GLY A O 1
ATOM 888 N N . ASN A 1 108 ? 9.981 -1.474 -0.188 1.00 86.94 108 ASN A N 1
ATOM 889 C CA . ASN A 1 108 ? 9.562 -2.124 1.060 1.00 86.94 108 ASN A CA 1
ATOM 890 C C . ASN A 1 108 ? 10.412 -1.782 2.294 1.00 86.94 108 ASN A C 1
ATOM 892 O O . ASN A 1 108 ? 10.220 -2.403 3.336 1.00 86.94 108 ASN A O 1
ATOM 896 N N . LYS A 1 109 ? 11.368 -0.848 2.207 1.00 88.56 109 LYS A N 1
ATOM 897 C CA . LYS A 1 109 ? 12.297 -0.564 3.317 1.00 88.56 109 LYS A CA 1
ATOM 898 C C . LYS A 1 109 ? 11.706 0.343 4.387 1.00 88.56 109 LYS A C 1
ATOM 900 O O . LYS A 1 109 ? 11.846 0.056 5.568 1.00 88.56 109 LYS A O 1
ATOM 905 N N . THR A 1 110 ? 11.079 1.438 3.976 1.00 93.38 110 THR A N 1
ATOM 906 C CA . THR A 1 110 ? 10.516 2.446 4.881 1.00 93.38 110 THR A CA 1
ATOM 907 C C . THR A 1 110 ? 9.099 2.798 4.452 1.00 93.38 110 THR A C 1
ATOM 909 O O . THR A 1 110 ? 8.741 2.616 3.291 1.00 93.38 110 THR A O 1
ATOM 912 N N . GLU A 1 111 ? 8.290 3.329 5.369 1.00 93.81 111 GLU A N 1
ATOM 913 C CA . GLU A 1 111 ? 6.948 3.840 5.049 1.00 93.81 111 GLU A CA 1
ATOM 914 C C . GLU A 1 111 ? 7.001 4.899 3.932 1.00 93.81 111 GLU A C 1
ATOM 916 O O . GLU A 1 111 ? 6.201 4.881 2.997 1.00 93.81 111 GLU A O 1
ATOM 921 N N . TYR A 1 112 ? 8.012 5.772 3.973 1.00 91.19 112 TYR A N 1
ATOM 922 C CA . TYR A 1 112 ? 8.268 6.755 2.922 1.00 91.19 112 TYR A CA 1
ATOM 923 C C . TYR A 1 112 ? 8.550 6.096 1.561 1.00 91.19 112 TYR A C 1
ATOM 925 O O . TYR A 1 112 ? 7.959 6.487 0.551 1.00 91.19 112 TYR A O 1
ATOM 933 N N . ASP A 1 113 ? 9.413 5.074 1.522 1.00 89.56 113 ASP A N 1
ATOM 934 C CA . ASP A 1 113 ? 9.730 4.353 0.285 1.00 89.56 113 ASP A CA 1
ATOM 935 C C . ASP A 1 113 ? 8.502 3.627 -0.283 1.00 89.56 113 ASP A C 1
ATOM 937 O O . ASP A 1 113 ? 8.301 3.651 -1.499 1.00 89.56 113 ASP A O 1
ATOM 941 N N . LYS A 1 114 ? 7.650 3.050 0.578 1.00 93.31 114 LYS A N 1
ATOM 942 C CA . LYS A 1 114 ? 6.395 2.390 0.176 1.00 93.31 114 LYS A CA 1
ATOM 943 C C . LYS A 1 114 ? 5.448 3.373 -0.493 1.00 93.31 114 LYS A C 1
ATOM 945 O O . LYS A 1 114 ? 4.987 3.131 -1.610 1.00 93.31 114 LYS A O 1
ATOM 950 N N . ARG A 1 115 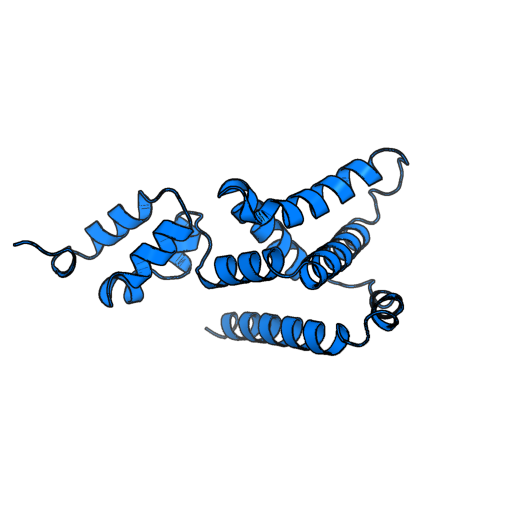? 5.205 4.519 0.151 1.00 90.62 115 ARG A N 1
ATOM 951 C CA . ARG A 1 115 ? 4.346 5.582 -0.394 1.00 90.62 115 ARG A CA 1
ATOM 952 C C . ARG A 1 115 ? 4.871 6.080 -1.731 1.00 90.62 115 ARG A C 1
ATOM 954 O O . ARG A 1 115 ? 4.115 6.168 -2.696 1.00 90.62 115 ARG A O 1
ATOM 961 N N . ARG A 1 116 ? 6.176 6.340 -1.817 1.00 87.81 116 ARG A N 1
ATOM 962 C CA . ARG A 1 116 ? 6.818 6.805 -3.049 1.00 87.81 116 ARG A CA 1
ATOM 963 C C . ARG A 1 116 ? 6.738 5.769 -4.172 1.00 87.81 116 ARG A C 1
ATOM 965 O O . ARG A 1 116 ? 6.466 6.135 -5.314 1.00 87.81 116 ARG A O 1
ATOM 972 N N . ALA A 1 117 ? 6.958 4.491 -3.864 1.00 89.06 117 ALA A N 1
ATOM 973 C CA . ALA A 1 117 ? 6.824 3.406 -4.828 1.00 89.06 117 ALA A CA 1
ATOM 974 C C . ALA A 1 117 ? 5.381 3.285 -5.339 1.00 89.06 117 ALA A C 1
ATOM 976 O O . ALA A 1 117 ? 5.175 3.209 -6.547 1.00 89.06 117 ALA A O 1
ATOM 977 N N . MET A 1 118 ? 4.381 3.355 -4.456 1.00 91.31 118 MET A N 1
ATOM 978 C CA . MET A 1 118 ? 2.976 3.294 -4.867 1.00 91.31 118 MET A CA 1
ATOM 979 C C . MET A 1 118 ? 2.522 4.509 -5.668 1.00 91.31 118 MET A C 1
ATOM 981 O O . MET A 1 118 ? 1.818 4.338 -6.658 1.00 91.31 118 MET A O 1
ATOM 985 N N . GLN A 1 119 ? 2.940 5.721 -5.301 1.00 86.81 119 GLN A N 1
ATOM 986 C CA . GLN A 1 119 ? 2.646 6.925 -6.087 1.00 86.81 119 GLN A CA 1
ATOM 987 C C . GLN A 1 119 ? 3.175 6.800 -7.518 1.00 86.81 119 GLN A C 1
ATOM 989 O O . GLN A 1 119 ? 2.461 7.106 -8.471 1.00 86.81 119 GLN A O 1
ATOM 994 N N . LEU A 1 120 ? 4.401 6.294 -7.668 1.00 82.44 120 LEU A N 1
ATOM 995 C CA . LEU A 1 120 ? 5.011 6.039 -8.968 1.00 82.44 120 LEU A CA 1
ATOM 996 C C . LEU A 1 120 ? 4.222 4.991 -9.771 1.00 82.44 120 LEU A C 1
ATOM 998 O O . LEU A 1 120 ? 3.945 5.216 -10.946 1.00 82.44 120 LEU A O 1
ATOM 1002 N N . LEU A 1 121 ? 3.832 3.877 -9.141 1.00 83.75 121 LEU A N 1
ATOM 1003 C CA . LEU A 1 121 ? 3.041 2.822 -9.787 1.00 83.75 121 LEU A CA 1
ATOM 1004 C C . LEU A 1 121 ? 1.653 3.320 -10.217 1.00 83.75 121 LEU A C 1
ATOM 1006 O O . LEU A 1 121 ? 1.248 3.074 -11.351 1.00 83.75 121 LEU A O 1
ATOM 1010 N N . ARG A 1 122 ? 0.947 4.060 -9.350 1.00 84.00 122 ARG A N 1
ATOM 1011 C CA . ARG A 1 122 ? -0.356 4.674 -9.662 1.00 84.00 122 ARG A CA 1
ATOM 1012 C C . ARG A 1 122 ? -0.231 5.636 -10.839 1.00 84.00 122 ARG A C 1
ATOM 1014 O O . ARG A 1 122 ? -0.993 5.531 -11.795 1.00 84.00 122 ARG A O 1
ATOM 1021 N N . TRP A 1 123 ? 0.754 6.534 -10.800 1.00 80.12 123 TRP A N 1
ATOM 1022 C CA . TRP A 1 123 ? 0.976 7.498 -11.876 1.00 80.12 123 TRP A CA 1
ATOM 1023 C C . TRP A 1 123 ? 1.224 6.796 -13.217 1.00 80.12 123 TRP A C 1
ATOM 1025 O O . TRP A 1 123 ? 0.556 7.096 -14.203 1.00 80.12 123 TRP A O 1
ATOM 1035 N N . LEU A 1 124 ? 2.113 5.800 -13.236 1.00 72.31 124 LEU A N 1
ATOM 1036 C CA . LEU A 1 124 ? 2.419 5.050 -14.453 1.00 72.31 124 LEU A CA 1
ATOM 1037 C C . LEU A 1 124 ? 1.239 4.225 -14.963 1.00 72.31 124 LEU A C 1
ATOM 1039 O O . LEU A 1 124 ? 1.093 4.087 -16.170 1.00 72.31 124 LEU A O 1
ATOM 1043 N N . SER A 1 125 ? 0.375 3.716 -14.080 1.00 76.50 125 SER A N 1
ATOM 1044 C CA . SER A 1 125 ? -0.839 2.998 -14.494 1.00 76.50 125 SER A CA 1
ATOM 1045 C C . SER A 1 125 ? -1.833 3.875 -15.268 1.00 76.50 125 SER A C 1
ATOM 1047 O O . SER A 1 125 ? -2.690 3.356 -15.977 1.00 76.50 125 SER A O 1
ATOM 1049 N N . HIS A 1 126 ? -1.705 5.201 -15.150 1.00 71.38 126 HIS A N 1
ATOM 1050 C CA . HIS A 1 126 ? -2.514 6.182 -15.869 1.00 71.38 126 HIS A CA 1
ATOM 1051 C C . HIS A 1 126 ? -1.792 6.815 -17.064 1.00 71.38 126 HIS A C 1
ATOM 1053 O O . HIS A 1 126 ? -2.410 7.591 -17.791 1.00 71.38 126 HIS A O 1
ATOM 1059 N N . ALA A 1 127 ? -0.509 6.515 -17.281 1.00 69.12 127 ALA A N 1
ATOM 1060 C CA . ALA A 1 127 ? 0.212 7.016 -18.442 1.00 69.12 127 ALA A CA 1
ATOM 1061 C C . ALA A 1 127 ? -0.325 6.337 -19.715 1.00 69.12 127 ALA A C 1
ATOM 1063 O O . ALA A 1 127 ? -0.329 5.109 -19.817 1.00 69.12 127 ALA A O 1
ATOM 1064 N N . GLU A 1 128 ? -0.793 7.129 -20.685 1.00 60.41 128 GLU A N 1
ATOM 1065 C CA . GLU A 1 128 ? -1.256 6.609 -21.975 1.00 60.41 128 GLU A CA 1
ATOM 1066 C C . GLU A 1 128 ? -0.090 5.935 -22.713 1.00 60.41 128 GLU A C 1
ATOM 1068 O O . GLU A 1 128 ? 0.841 6.598 -23.173 1.00 60.41 128 GLU A O 1
ATOM 1073 N N . MET A 1 129 ? -0.139 4.607 -22.853 1.00 57.31 129 MET A N 1
ATOM 1074 C CA . MET A 1 129 ? 0.839 3.849 -23.637 1.00 57.31 129 MET A CA 1
ATOM 1075 C C . MET A 1 129 ? 0.584 4.041 -25.135 1.00 57.31 129 MET A C 1
ATOM 1077 O O . MET A 1 129 ? 0.082 3.150 -25.808 1.00 57.31 129 MET A O 1
ATOM 1081 N N . LYS A 1 130 ? 0.923 5.212 -25.678 1.00 49.12 130 LYS A N 1
ATOM 1082 C CA . LYS A 1 130 ? 0.840 5.460 -27.128 1.00 49.12 130 LYS A CA 1
ATOM 1083 C C . LYS A 1 130 ? 2.010 4.872 -27.928 1.00 49.12 130 LYS A C 1
ATOM 1085 O O . LYS A 1 130 ? 1.985 4.943 -29.147 1.00 49.12 130 LYS A O 1
ATOM 1090 N N . ALA A 1 131 ? 3.033 4.317 -27.276 1.00 46.16 131 ALA A N 1
ATOM 1091 C CA . ALA A 1 131 ? 4.293 3.962 -27.937 1.00 46.16 131 ALA A CA 1
ATOM 1092 C C . ALA A 1 131 ? 4.991 2.745 -27.305 1.00 46.16 131 ALA A C 1
ATOM 1094 O O . ALA A 1 131 ? 6.155 2.826 -26.915 1.00 46.16 131 ALA A O 1
ATOM 1095 N N . CYS A 1 132 ? 4.288 1.625 -27.123 1.00 46.16 132 CYS A N 1
ATOM 1096 C CA . CYS A 1 132 ? 4.908 0.416 -26.568 1.00 46.16 132 CYS A CA 1
ATOM 1097 C C . CYS A 1 132 ? 4.552 -0.881 -27.300 1.00 46.16 132 CYS A C 1
ATOM 1099 O O . CYS A 1 132 ? 4.554 -1.950 -26.693 1.00 46.16 132 CYS A O 1
ATOM 1101 N N . ASP A 1 133 ? 4.374 -0.803 -28.620 1.00 46.81 133 ASP A N 1
ATOM 1102 C CA . ASP A 1 133 ? 4.323 -1.988 -29.492 1.00 46.81 133 ASP A CA 1
ATOM 1103 C C . ASP A 1 133 ? 5.640 -2.810 -29.445 1.00 46.81 133 ASP A C 1
ATOM 1105 O O . ASP A 1 133 ? 5.658 -4.003 -29.743 1.00 46.81 133 ASP A O 1
ATOM 1109 N N . ASP A 1 134 ? 6.734 -2.215 -28.945 1.00 47.75 134 ASP A N 1
ATOM 1110 C CA . ASP A 1 134 ? 8.053 -2.846 -28.760 1.00 47.75 134 ASP A CA 1
ATOM 1111 C C . ASP A 1 134 ? 8.262 -3.577 -27.411 1.00 47.75 134 ASP A C 1
ATOM 1113 O O . ASP A 1 134 ? 9.310 -4.200 -27.195 1.00 47.75 134 ASP A O 1
ATOM 1117 N N . ILE A 1 135 ? 7.314 -3.540 -26.458 1.00 48.28 135 ILE A N 1
ATOM 1118 C CA . ILE A 1 135 ? 7.472 -4.282 -25.179 1.00 48.28 135 ILE A CA 1
ATOM 1119 C C . ILE A 1 135 ? 7.472 -5.801 -25.418 1.00 48.28 135 ILE A C 1
ATOM 1121 O O . ILE A 1 135 ? 8.136 -6.553 -24.697 1.00 48.28 135 ILE A O 1
ATOM 1125 N N . THR A 1 136 ? 6.799 -6.248 -26.473 1.00 47.38 136 THR A N 1
ATOM 1126 C CA . THR A 1 136 ? 6.664 -7.653 -26.864 1.00 47.38 136 THR A CA 1
ATOM 1127 C C . THR A 1 136 ? 8.005 -8.327 -27.191 1.00 47.38 136 THR A C 1
ATOM 1129 O O . THR A 1 136 ? 8.156 -9.522 -26.952 1.00 47.38 136 THR A O 1
ATOM 1132 N N . PHE A 1 137 ? 9.027 -7.572 -27.612 1.00 39.59 137 PHE A N 1
ATOM 1133 C CA . PHE A 1 137 ? 10.259 -8.129 -28.192 1.00 39.59 137 PHE A CA 1
ATOM 1134 C C . PHE A 1 137 ? 11.330 -8.637 -27.205 1.00 39.59 137 PHE A C 1
ATOM 1136 O O . PHE A 1 137 ? 12.373 -9.127 -27.634 1.00 39.59 137 PHE A O 1
ATOM 1143 N N . GLN A 1 138 ? 11.131 -8.553 -25.882 1.00 43.56 138 GLN A N 1
ATOM 1144 C CA . GLN A 1 138 ? 12.083 -9.140 -24.910 1.00 43.56 138 GLN A CA 1
ATOM 1145 C C . GLN A 1 138 ? 11.467 -10.111 -23.897 1.00 43.56 138 GLN A C 1
ATOM 1147 O O . GLN A 1 138 ? 12.204 -10.772 -23.161 1.00 43.56 138 GLN A O 1
ATOM 1152 N N . LEU A 1 139 ? 10.142 -10.268 -23.897 1.00 43.31 139 LEU A N 1
ATOM 1153 C CA . LEU A 1 139 ? 9.460 -11.296 -23.106 1.00 43.31 139 LEU A CA 1
ATOM 1154 C C . LEU A 1 139 ? 9.607 -12.700 -23.710 1.00 43.31 139 LEU A C 1
ATOM 1156 O O . LEU A 1 139 ? 9.447 -13.675 -22.987 1.00 43.31 139 LEU A O 1
ATOM 1160 N N . GLU A 1 140 ? 10.005 -12.835 -24.978 1.00 39.69 140 GLU A N 1
ATOM 1161 C CA . GLU A 1 140 ? 10.234 -14.142 -25.620 1.00 39.69 140 GLU A CA 1
ATOM 1162 C C . GLU A 1 140 ? 11.369 -14.959 -24.978 1.00 39.69 140 GLU A C 1
ATOM 1164 O O . GLU A 1 140 ? 11.367 -16.184 -25.055 1.00 39.69 140 GLU A O 1
ATOM 1169 N N . LYS A 1 141 ? 12.306 -14.326 -24.254 1.00 43.84 141 LYS A N 1
ATOM 1170 C CA . LYS A 1 141 ? 13.294 -15.057 -23.430 1.00 43.84 141 LYS A CA 1
ATOM 1171 C C . LYS A 1 141 ? 12.752 -15.511 -22.069 1.00 43.84 141 LYS A C 1
ATOM 1173 O O . LYS A 1 141 ? 13.406 -16.287 -21.381 1.00 43.84 141 LYS A O 1
ATOM 1178 N N . TYR A 1 142 ? 11.574 -15.035 -21.677 1.00 46.22 142 TYR A N 1
ATOM 1179 C CA . TYR A 1 142 ? 10.863 -15.367 -20.444 1.00 46.22 142 TYR A CA 1
ATOM 1180 C C . TYR A 1 142 ? 9.439 -15.805 -20.813 1.00 46.22 142 TYR A C 1
ATOM 1182 O O . TYR A 1 142 ? 8.459 -15.144 -20.483 1.00 46.22 142 TYR A O 1
ATOM 1190 N N . ILE A 1 143 ? 9.325 -16.946 -21.496 1.00 47.06 143 ILE A N 1
ATOM 1191 C CA . ILE A 1 143 ? 8.053 -17.531 -21.972 1.00 47.06 143 ILE A CA 1
ATOM 1192 C C . ILE A 1 143 ? 7.030 -17.711 -20.827 1.00 47.06 143 ILE A C 1
ATOM 1194 O O . ILE A 1 143 ? 5.828 -17.647 -21.042 1.00 47.06 143 ILE A O 1
ATOM 1198 N N . ILE A 1 144 ? 7.496 -17.808 -19.579 1.00 49.59 144 ILE A N 1
ATOM 1199 C CA . ILE A 1 144 ? 6.664 -17.940 -18.369 1.00 49.59 144 ILE A CA 1
ATOM 1200 C C . ILE A 1 144 ? 6.063 -16.585 -17.911 1.00 49.59 144 ILE A C 1
ATOM 1202 O O . ILE A 1 144 ? 5.140 -16.537 -17.103 1.00 49.59 144 ILE A O 1
ATOM 1206 N N . GLY A 1 145 ? 6.576 -15.454 -18.405 1.00 49.44 145 GLY A N 1
ATOM 1207 C CA . GLY A 1 145 ? 6.204 -14.115 -17.941 1.00 49.44 145 GLY A CA 1
ATOM 1208 C C . GLY A 1 145 ? 4.975 -13.510 -18.619 1.00 49.44 145 GLY A C 1
ATOM 1209 O O . GLY A 1 145 ? 4.294 -12.710 -17.985 1.00 49.44 145 GLY A O 1
ATOM 1210 N N . LYS A 1 146 ? 4.676 -13.870 -19.873 1.00 47.34 146 LYS A N 1
ATOM 1211 C CA . LYS A 1 146 ? 3.622 -13.210 -20.662 1.00 47.34 146 LYS A CA 1
ATOM 1212 C C . LYS A 1 146 ? 2.225 -13.470 -20.092 1.00 47.34 146 LYS A C 1
ATOM 1214 O O . LYS A 1 146 ? 1.549 -12.515 -19.733 1.00 47.34 146 LYS A O 1
ATOM 1219 N N . GLU A 1 147 ? 1.863 -14.735 -19.881 1.00 54.53 147 GLU A N 1
ATOM 1220 C CA . GLU A 1 147 ? 0.567 -15.117 -19.290 1.00 54.53 147 GLU A CA 1
ATOM 1221 C C . GLU A 1 147 ? 0.391 -14.548 -17.874 1.00 54.53 147 GLU A C 1
ATOM 1223 O O . GLU A 1 147 ? -0.690 -14.112 -17.482 1.00 54.53 147 GLU A O 1
ATOM 1228 N N . TYR A 1 148 ? 1.473 -14.496 -17.090 1.00 55.69 148 TYR A N 1
ATOM 1229 C CA . TYR A 1 148 ? 1.426 -13.964 -15.731 1.00 55.69 148 TYR A CA 1
ATOM 1230 C C . TYR A 1 148 ? 1.248 -12.439 -15.706 1.00 55.69 148 TYR A C 1
ATOM 1232 O O . TYR A 1 148 ? 0.460 -11.932 -14.901 1.00 55.69 148 TYR A O 1
ATOM 1240 N N . VAL A 1 149 ? 1.953 -11.715 -16.585 1.00 55.22 149 VAL A N 1
ATOM 1241 C CA . VAL A 1 149 ? 1.828 -10.258 -16.750 1.00 55.22 149 VAL A CA 1
ATOM 1242 C C . VAL A 1 149 ? 0.455 -9.899 -17.313 1.00 55.22 149 VAL A C 1
ATOM 1244 O O . VAL A 1 149 ? -0.175 -8.994 -16.777 1.00 55.22 149 VAL A O 1
ATOM 1247 N N . GLU A 1 150 ? -0.049 -10.639 -18.300 1.00 60.47 150 GLU A N 1
ATOM 1248 C CA . GLU A 1 150 ? -1.417 -10.490 -18.808 1.00 60.47 150 GLU A CA 1
ATOM 1249 C C . GLU A 1 150 ? -2.437 -10.728 -17.685 1.00 60.47 150 GLU A C 1
ATOM 1251 O O . GLU A 1 150 ? -3.277 -9.864 -17.451 1.00 60.47 150 GLU A O 1
ATOM 1256 N N . SER A 1 151 ? -2.281 -11.774 -16.861 1.00 66.56 151 SER A N 1
ATOM 1257 C CA . SER A 1 151 ? -3.178 -11.991 -15.713 1.00 66.56 151 SER A CA 1
ATOM 1258 C C . SER A 1 151 ? -3.093 -10.881 -14.652 1.00 66.56 151 SER A C 1
ATOM 1260 O O . SER A 1 151 ? -4.087 -10.561 -13.999 1.00 66.56 151 SER A O 1
ATOM 1262 N N . LEU A 1 152 ? -1.912 -10.284 -14.448 1.00 56.78 152 LEU A N 1
ATOM 1263 C CA . LEU A 1 152 ? -1.715 -9.162 -13.524 1.00 56.78 152 LEU A CA 1
ATOM 1264 C C . LEU A 1 152 ? -2.373 -7.888 -14.057 1.00 56.78 152 LEU A C 1
ATOM 1266 O O . LEU A 1 152 ? -3.017 -7.165 -13.293 1.00 56.78 152 LEU A O 1
ATOM 1270 N N . LEU A 1 153 ? -2.229 -7.623 -15.355 1.00 60.47 153 LEU A N 1
ATOM 1271 C CA . LEU A 1 153 ? -2.833 -6.483 -16.037 1.00 60.47 153 LEU A CA 1
ATOM 1272 C C . LEU A 1 153 ? -4.356 -6.624 -16.109 1.00 60.47 153 LEU A C 1
ATOM 1274 O O . LEU A 1 153 ? -5.064 -5.669 -15.812 1.00 60.47 153 LEU A O 1
ATOM 1278 N N . GLU A 1 154 ? -4.877 -7.819 -16.375 1.00 69.25 154 GLU A N 1
ATOM 1279 C CA . GLU A 1 154 ? -6.315 -8.096 -16.349 1.00 69.25 154 GLU A CA 1
ATOM 1280 C C . GLU A 1 154 ? -6.900 -7.941 -14.944 1.00 69.25 154 GLU A C 1
ATOM 1282 O O . GLU A 1 154 ? -7.914 -7.263 -14.765 1.00 69.25 154 GLU A O 1
ATOM 1287 N N . LYS A 1 155 ? -6.241 -8.491 -13.913 1.00 63.47 155 LYS A N 1
ATOM 1288 C CA . LYS A 1 155 ? -6.687 -8.334 -12.518 1.00 63.47 155 LYS A CA 1
ATOM 1289 C C . LYS A 1 155 ? -6.673 -6.872 -12.080 1.00 63.47 155 LYS A C 1
ATOM 1291 O O . LYS A 1 155 ? -7.603 -6.424 -11.411 1.00 63.47 155 LYS A O 1
ATOM 1296 N N . THR A 1 156 ? -5.651 -6.109 -12.460 1.00 52.47 156 THR A N 1
ATOM 1297 C CA . THR A 1 156 ? -5.556 -4.684 -12.106 1.00 52.47 156 THR A CA 1
ATOM 1298 C C . THR A 1 156 ? -6.553 -3.826 -12.894 1.00 52.47 156 THR A C 1
ATOM 1300 O O . THR A 1 156 ? -7.238 -2.997 -12.293 1.00 52.47 156 THR A O 1
ATOM 1303 N N . ALA A 1 157 ? -6.743 -4.078 -14.192 1.00 50.16 157 ALA A N 1
ATOM 1304 C CA . ALA A 1 157 ? -7.729 -3.389 -15.029 1.00 50.16 157 ALA A CA 1
ATOM 1305 C C . ALA A 1 157 ? -9.183 -3.684 -14.612 1.00 50.16 157 ALA A C 1
ATOM 1307 O O . ALA A 1 157 ? -10.017 -2.772 -14.585 1.00 50.16 157 ALA A O 1
ATOM 1308 N N . TYR A 1 158 ? -9.487 -4.925 -14.216 1.00 49.31 158 TYR A N 1
ATOM 1309 C CA . TYR A 1 158 ? -10.795 -5.324 -13.685 1.00 49.31 158 TYR A CA 1
ATOM 1310 C C . TYR A 1 158 ? -11.144 -4.587 -12.382 1.00 49.31 158 TYR A C 1
ATOM 1312 O O . TYR A 1 158 ? -12.287 -4.178 -12.162 1.00 49.31 158 TYR A O 1
ATOM 1320 N N . HIS A 1 159 ? -10.155 -4.348 -11.517 1.00 47.41 159 HIS A N 1
ATOM 1321 C CA . HIS A 1 159 ? -10.366 -3.586 -10.287 1.00 47.41 159 HIS A CA 1
ATOM 1322 C C . HIS A 1 159 ? -10.589 -2.085 -10.535 1.00 47.41 159 HIS A C 1
ATOM 1324 O O . HIS A 1 159 ? -11.392 -1.473 -9.829 1.00 47.41 159 HIS A O 1
ATOM 1330 N N . LEU A 1 160 ? -9.963 -1.511 -11.566 1.00 44.94 160 LEU A N 1
ATOM 1331 C CA . LEU A 1 160 ? -10.099 -0.092 -11.919 1.00 44.94 160 LEU A CA 1
ATOM 1332 C C . LEU A 1 160 ? -11.411 0.227 -12.658 1.00 44.94 160 LEU A C 1
ATOM 1334 O O . LEU A 1 160 ? -12.012 1.278 -12.438 1.00 44.94 160 LEU A O 1
ATOM 1338 N N . THR A 1 161 ? -11.910 -0.686 -13.495 1.00 46.12 161 THR A N 1
ATOM 1339 C CA . THR A 1 161 ? -13.197 -0.511 -14.200 1.00 46.12 161 THR A CA 1
ATOM 1340 C C . THR A 1 161 ? -14.406 -0.623 -13.271 1.00 46.12 161 THR A C 1
ATOM 1342 O O . THR A 1 161 ? -15.429 0.017 -13.515 1.00 46.12 161 THR A O 1
ATOM 1345 N N . ARG A 1 162 ? -14.288 -1.359 -12.160 1.00 42.19 162 ARG A N 1
ATOM 1346 C CA . ARG A 1 162 ? -15.360 -1.486 -11.162 1.00 42.19 162 ARG A CA 1
ATOM 1347 C C . ARG A 1 162 ? -15.507 -0.248 -10.263 1.00 42.19 162 ARG A C 1
ATOM 1349 O O . ARG A 1 162 ? -16.610 0.018 -9.802 1.00 42.19 162 ARG A O 1
ATOM 1356 N N . GLN A 1 163 ? -14.445 0.542 -10.074 1.00 43.25 163 GLN A N 1
ATOM 1357 C CA . GLN A 1 163 ? -14.495 1.820 -9.341 1.00 43.25 163 GLN A CA 1
ATOM 1358 C C . GLN A 1 163 ? -15.133 2.973 -10.139 1.00 43.25 163 GLN A C 1
ATOM 1360 O O . GLN A 1 163 ? -15.485 3.983 -9.547 1.00 43.25 163 GLN A O 1
ATOM 1365 N N . ARG A 1 164 ? -15.328 2.831 -11.459 1.00 43.59 164 ARG A N 1
ATOM 1366 C CA . ARG A 1 164 ? -15.998 3.842 -12.305 1.00 43.59 164 ARG A CA 1
ATOM 1367 C C . ARG A 1 164 ? -17.512 3.635 -12.462 1.00 43.59 164 ARG A C 1
ATOM 1369 O O . ARG A 1 164 ? -18.140 4.371 -13.214 1.00 43.59 164 ARG A O 1
ATOM 1376 N N . ARG A 1 165 ? -18.095 2.623 -11.806 1.00 43.91 165 ARG A N 1
ATOM 1377 C CA . ARG A 1 165 ? -19.536 2.299 -11.881 1.00 43.91 165 ARG A CA 1
ATOM 1378 C C . ARG A 1 165 ? -20.312 2.538 -10.575 1.00 43.91 165 ARG A C 1
ATOM 1380 O O . ARG A 1 165 ? -21.450 2.086 -10.486 1.00 43.91 165 ARG A O 1
ATOM 1387 N N . CYS A 1 166 ? -19.732 3.245 -9.604 1.00 39.91 166 CYS A N 1
ATOM 1388 C CA . CYS A 1 166 ? -20.425 3.708 -8.398 1.00 39.91 166 CYS A CA 1
ATOM 1389 C C . CYS A 1 166 ? -20.248 5.215 -8.233 1.00 39.91 166 CYS A C 1
ATOM 1391 O O . CYS A 1 166 ? -19.090 5.668 -8.370 1.00 39.91 166 CYS A O 1
#

Sequence (166 aa):
MPTFAELPFEMRIEIFAQLTTSEDAAAFRRLDRTNYQIITERLYEKHGFLTPKELDLLATLGRNKVIRELTSQVFSRMYIATFPGHEMDRSPRLRKESTMRRVLRNGNKTEYDKRRAMQLLRWLSHAEMKACDDITFQLEKYIIGKEYVESLLEKTAYHLTRQRRC

pLDDT: mean 75.49, std 19.88, range [39.59, 98.06]